Protein AF-A0A1F6LUW7-F1 (afdb_monomer)

Foldseek 3Di:
DPDPPFKDKFFPDDVLRVLLCCVPDPPVNCPDFDKDWDKDKDFDFEAEPVDPVSCVVVVHDLCNQLDPPCPVVVVVQVVCVVVLGQWYWHDRNSNDGIMIMGRRVSDDPPIDIDTDDMDTD

Nearest PDB structures (foldseek):
  6fkg-assembly1_B  TM=8.393E-01  e=4.041E-05  Mycobacterium tuberculosis H37Rv
  1dtp-assembly1_A  TM=3.822E-01  e=5.828E-01  Corynephage beta

pLDDT: mean 87.17, std 13.3, range [32.34, 97.69]

Solvent-accessible surface area (backbone atoms only — not comparable to full-atom values): 7212 Å² total; per-residue (Å²): 130,84,77,81,81,52,68,49,82,47,41,80,44,70,67,43,41,52,48,48,49,59,70,72,36,60,78,87,72,63,85,63,91,54,68,48,67,42,74,50,71,56,82,91,43,63,50,52,58,71,40,66,72,48,24,59,75,69,76,48,58,72,66,61,59,45,48,91,64,54,67,60,48,50,50,51,50,54,51,41,47,75,72,60,24,31,28,35,36,36,57,32,68,77,76,52,66,38,28,37,38,35,28,61,84,44,59,55,94,83,53,49,80,43,80,60,62,73,42,78,109

Radius of gyration: 14.8 Å; Cα contacts (8 Å, |Δi|>4): 179; chains: 1; bounding box: 34×31×42 Å

Structure (mmCIF, N/CA/C/O backbone):
data_AF-A0A1F6LUW7-F1
#
_entry.id   AF-A0A1F6LUW7-F1
#
loop_
_atom_site.group_PDB
_atom_site.id
_atom_site.type_symbol
_atom_site.label_atom_id
_atom_site.label_alt_id
_atom_site.label_comp_id
_atom_site.label_asym_id
_atom_site.label_entity_id
_atom_site.label_seq_id
_atom_site.pdbx_PDB_ins_code
_atom_site.Cartn_x
_atom_site.Cartn_y
_atom_site.Cartn_z
_atom_site.occupancy
_atom_site.B_iso_or_equiv
_atom_site.auth_seq_id
_atom_site.auth_comp_id
_atom_site.auth_asym_id
_atom_site.auth_atom_id
_atom_site.pdbx_PDB_model_num
ATOM 1 N N . MET A 1 1 ? -1.983 -21.154 -5.487 1.00 33.94 1 MET A N 1
ATOM 2 C CA . MET A 1 1 ? -3.077 -20.52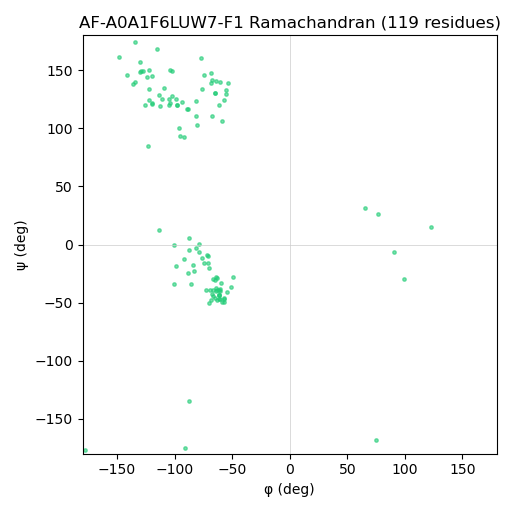5 -4.722 1.00 33.94 1 MET A CA 1
ATOM 3 C C . MET A 1 1 ? -3.592 -19.374 -5.564 1.00 33.94 1 MET A C 1
ATOM 5 O O . MET A 1 1 ? -2.808 -18.488 -5.869 1.00 33.94 1 MET A O 1
ATOM 9 N N . ALA A 1 2 ? -4.825 -19.464 -6.065 1.00 32.34 2 ALA A N 1
ATOM 10 C CA . ALA A 1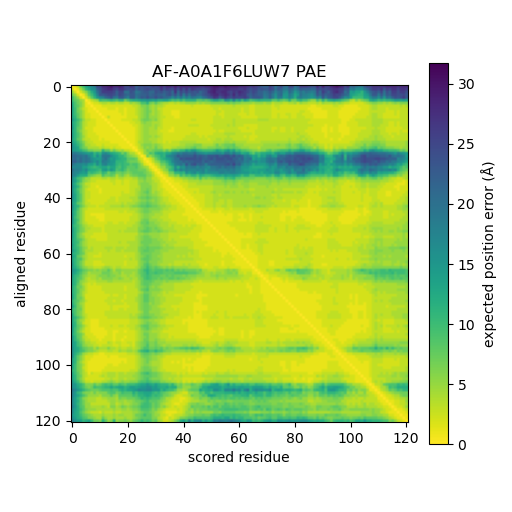 2 ? -5.446 -18.373 -6.813 1.00 32.34 2 ALA A CA 1
ATOM 11 C C . ALA A 1 2 ? -5.627 -17.181 -5.863 1.00 32.34 2 ALA A C 1
ATOM 13 O O . ALA A 1 2 ? -6.078 -17.383 -4.737 1.00 32.34 2 ALA A O 1
ATOM 14 N N . GLY A 1 3 ? -5.196 -15.986 -6.275 1.00 41.75 3 GLY A N 1
ATOM 15 C CA . GLY A 1 3 ? -5.270 -14.786 -5.446 1.00 41.75 3 GLY A CA 1
ATOM 16 C C . GLY A 1 3 ? -6.708 -14.523 -5.015 1.00 41.75 3 GLY A C 1
ATOM 17 O O . GLY A 1 3 ? -7.596 -14.443 -5.862 1.00 41.75 3 GLY A O 1
ATOM 18 N N . GLU A 1 4 ? -6.942 -14.411 -3.708 1.00 48.44 4 GLU A N 1
ATOM 19 C CA . GLU A 1 4 ? -8.188 -13.848 -3.196 1.00 48.44 4 GLU A CA 1
ATOM 20 C C . GLU A 1 4 ? -8.318 -12.425 -3.756 1.00 48.44 4 GLU A C 1
ATOM 22 O O . GLU A 1 4 ? -7.582 -11.512 -3.383 1.00 48.44 4 GLU A O 1
ATOM 27 N N . THR A 1 5 ? -9.223 -12.271 -4.717 1.00 58.53 5 THR A N 1
ATOM 28 C CA . THR A 1 5 ? -9.535 -11.037 -5.439 1.00 58.53 5 THR A CA 1
ATOM 29 C C . THR A 1 5 ? -9.874 -9.878 -4.488 1.00 58.53 5 THR A C 1
ATOM 31 O O . THR A 1 5 ? -10.584 -10.070 -3.493 1.00 58.53 5 THR A O 1
ATOM 34 N N . GLY A 1 6 ? -9.378 -8.674 -4.809 1.00 73.12 6 GLY A N 1
ATOM 35 C CA . GLY A 1 6 ? -9.754 -7.404 -4.163 1.00 73.12 6 GLY A CA 1
ATOM 36 C C . GLY A 1 6 ? -8.619 -6.588 -3.527 1.00 73.12 6 GLY A C 1
ATOM 37 O O . GLY A 1 6 ? -8.905 -5.729 -2.695 1.00 73.12 6 GLY A O 1
ATOM 38 N N . MET A 1 7 ? -7.345 -6.874 -3.831 1.00 86.62 7 MET A N 1
ATOM 39 C CA . MET A 1 7 ? -6.212 -6.087 -3.324 1.00 86.62 7 MET A CA 1
ATOM 40 C C . MET A 1 7 ? -5.374 -5.515 -4.462 1.00 86.62 7 MET A C 1
ATOM 42 O O . MET A 1 7 ? -4.845 -6.267 -5.282 1.00 86.62 7 MET A O 1
ATOM 46 N N . LEU A 1 8 ? -5.193 -4.197 -4.455 1.00 90.94 8 LEU A N 1
ATOM 47 C CA . LEU A 1 8 ? -4.318 -3.492 -5.384 1.00 90.94 8 LEU A CA 1
ATOM 48 C C . LEU A 1 8 ? -3.031 -3.078 -4.660 1.00 90.94 8 LEU A C 1
ATOM 50 O O . LEU A 1 8 ? -3.067 -2.335 -3.680 1.00 90.94 8 LEU A O 1
ATOM 54 N N . TYR A 1 9 ? -1.891 -3.569 -5.143 1.00 92.56 9 TYR A N 1
ATOM 55 C CA . TYR A 1 9 ? -0.570 -3.224 -4.620 1.00 92.56 9 TYR A CA 1
ATOM 56 C C . TYR A 1 9 ? 0.013 -2.063 -5.423 1.00 92.56 9 TYR A C 1
ATOM 58 O O . TYR A 1 9 ? 0.163 -2.159 -6.640 1.00 92.56 9 TYR A O 1
ATOM 66 N N . THR A 1 10 ? 0.340 -0.971 -4.740 1.00 95.00 10 THR A N 1
ATOM 67 C CA . THR A 1 10 ? 0.935 0.235 -5.327 1.00 95.00 10 THR A CA 1
ATOM 68 C C . THR A 1 10 ? 2.110 0.716 -4.479 1.00 95.00 10 THR A C 1
ATOM 70 O O . THR A 1 10 ? 2.360 0.201 -3.385 1.00 95.00 10 THR A O 1
ATOM 73 N N . SER A 1 11 ? 2.826 1.732 -4.960 1.00 96.12 11 SER A N 1
ATOM 74 C CA . SER A 1 11 ? 3.890 2.395 -4.204 1.00 96.12 11 SER A CA 1
ATOM 75 C C . SER A 1 11 ? 3.618 3.884 -4.062 1.00 96.12 11 SER A C 1
ATOM 77 O O . SER A 1 11 ? 3.005 4.498 -4.931 1.00 96.12 11 SER A O 1
ATOM 79 N N . LEU A 1 12 ? 4.095 4.483 -2.965 1.00 96.00 12 LEU A N 1
ATOM 80 C CA . LEU A 1 12 ? 3.917 5.919 -2.708 1.00 96.00 12 LEU A CA 1
ATOM 81 C C . LEU A 1 12 ? 4.778 6.813 -3.616 1.00 96.00 12 LEU A C 1
ATOM 83 O O . LEU A 1 12 ? 4.628 8.031 -3.595 1.00 96.00 12 LEU A O 1
ATOM 87 N N . ASN A 1 13 ? 5.700 6.229 -4.381 1.00 94.44 13 ASN A N 1
ATOM 88 C CA . ASN A 1 13 ? 6.468 6.920 -5.407 1.00 94.44 13 ASN A CA 1
ATOM 89 C C . ASN A 1 13 ? 6.807 5.963 -6.562 1.00 94.44 13 ASN A C 1
ATOM 91 O O . ASN A 1 13 ? 6.762 4.738 -6.419 1.00 94.44 13 ASN A O 1
ATOM 95 N N . LYS A 1 14 ? 7.161 6.555 -7.704 1.00 92.88 14 LYS A N 1
ATOM 96 C CA . LYS A 1 14 ? 7.455 5.852 -8.955 1.00 92.88 14 LYS A CA 1
ATOM 97 C C . LYS A 1 14 ? 8.683 4.946 -8.871 1.00 92.88 14 LYS A C 1
ATOM 99 O O . LYS A 1 14 ? 8.645 3.850 -9.423 1.00 92.88 14 LYS A O 1
ATOM 104 N N . ASP A 1 15 ? 9.745 5.386 -8.205 1.00 93.25 15 ASP A N 1
ATOM 105 C CA . ASP A 1 15 ? 11.006 4.639 -8.145 1.00 93.25 15 ASP A CA 1
ATOM 106 C C . ASP A 1 15 ? 10.817 3.334 -7.361 1.00 93.25 15 ASP A C 1
ATOM 108 O O . ASP A 1 15 ? 11.146 2.262 -7.857 1.00 93.25 15 ASP A O 1
ATOM 112 N N . THR A 1 16 ? 10.130 3.391 -6.216 1.00 94.12 16 THR A N 1
ATOM 113 C CA . THR A 1 16 ? 9.749 2.201 -5.443 1.00 94.12 16 THR A CA 1
ATOM 114 C C . THR A 1 16 ? 8.854 1.252 -6.245 1.00 94.12 16 THR A C 1
ATOM 116 O O . THR A 1 16 ? 9.062 0.043 -6.184 1.00 94.12 16 THR A O 1
ATOM 119 N N . ALA A 1 17 ? 7.898 1.768 -7.030 1.00 92.12 17 ALA A N 1
ATOM 120 C CA . ALA A 1 17 ? 7.053 0.921 -7.879 1.00 92.12 17 ALA A CA 1
ATOM 121 C C . ALA A 1 17 ? 7.884 0.159 -8.921 1.00 92.12 17 ALA A C 1
ATOM 123 O O . ALA A 1 17 ? 7.676 -1.036 -9.130 1.00 92.12 17 ALA A O 1
ATOM 124 N N . LYS A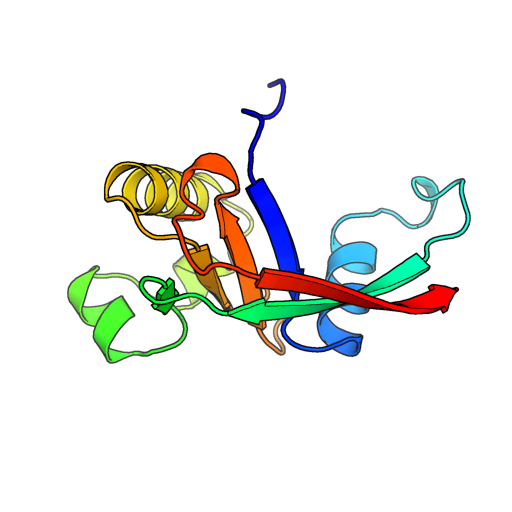 1 18 ? 8.849 0.838 -9.554 1.00 89.81 18 LYS A N 1
ATOM 125 C CA . LYS A 1 18 ? 9.767 0.216 -10.514 1.00 89.81 18 LYS A CA 1
ATOM 126 C C . LYS A 1 18 ? 10.639 -0.844 -9.845 1.00 89.81 18 LYS A C 1
ATOM 128 O O . LYS A 1 18 ? 10.712 -1.963 -10.349 1.00 89.81 18 LYS A O 1
ATOM 133 N N . ASP A 1 19 ? 11.239 -0.519 -8.705 1.00 90.19 19 ASP A N 1
ATOM 134 C CA . ASP A 1 19 ? 12.114 -1.436 -7.975 1.00 90.19 19 ASP A CA 1
ATOM 135 C C . ASP A 1 19 ? 11.360 -2.685 -7.492 1.00 90.19 19 ASP A C 1
ATOM 137 O O . ASP A 1 19 ? 11.884 -3.794 -7.582 1.00 90.19 19 ASP A O 1
ATOM 141 N N . GLU A 1 20 ? 10.114 -2.547 -7.024 1.00 89.25 20 GLU A N 1
ATOM 142 C CA . GLU A 1 20 ? 9.289 -3.690 -6.607 1.00 89.25 20 GLU A CA 1
ATOM 143 C C . GLU A 1 20 ? 8.926 -4.600 -7.784 1.00 89.25 20 GLU A C 1
ATOM 145 O O . GLU A 1 20 ? 8.946 -5.826 -7.637 1.00 89.25 20 GLU A O 1
ATOM 150 N N . VAL A 1 21 ? 8.629 -4.031 -8.958 1.00 86.62 21 VAL A N 1
ATOM 151 C CA . VAL A 1 21 ? 8.375 -4.823 -10.170 1.00 86.62 21 VAL A CA 1
ATOM 152 C C . VAL A 1 21 ? 9.634 -5.577 -10.591 1.00 86.62 21 VAL A C 1
ATOM 154 O O . VAL A 1 21 ? 9.554 -6.779 -10.828 1.00 86.62 21 VAL A O 1
ATOM 157 N N . LEU A 1 22 ? 10.799 -4.923 -10.604 1.00 83.31 22 LEU A N 1
ATOM 158 C CA . LEU A 1 22 ? 12.083 -5.565 -10.914 1.00 83.31 22 LEU A CA 1
ATOM 159 C C . LEU A 1 22 ? 12.485 -6.626 -9.879 1.00 83.31 22 LEU A C 1
ATOM 161 O O . LEU A 1 22 ? 13.153 -7.598 -10.217 1.00 83.31 22 LEU A O 1
ATOM 165 N N . ARG A 1 23 ? 12.083 -6.461 -8.614 1.00 81.38 23 ARG A N 1
ATOM 166 C CA . ARG A 1 23 ? 12.345 -7.436 -7.548 1.00 81.38 23 ARG A CA 1
ATOM 167 C C . ARG A 1 23 ? 11.481 -8.693 -7.680 1.00 81.38 23 ARG A C 1
ATOM 169 O O . ARG A 1 23 ? 11.956 -9.784 -7.374 1.00 81.38 23 ARG A O 1
ATOM 176 N N . HIS A 1 24 ? 10.212 -8.551 -8.073 1.00 73.00 24 HIS A N 1
ATOM 177 C CA . HIS A 1 24 ? 9.283 -9.683 -8.211 1.00 73.00 24 HIS A CA 1
ATOM 178 C C . HIS A 1 24 ? 9.371 -10.372 -9.569 1.00 73.00 24 HIS A C 1
ATOM 180 O O . HIS A 1 24 ? 9.171 -11.585 -9.659 1.00 73.00 24 HIS A O 1
ATOM 186 N N . ALA A 1 25 ? 9.642 -9.615 -10.626 1.00 63.66 25 ALA A N 1
ATOM 187 C CA . ALA A 1 25 ? 9.843 -10.168 -11.943 1.00 63.66 25 ALA A CA 1
ATOM 188 C C . ALA A 1 25 ? 11.317 -10.526 -12.115 1.00 63.66 25 ALA A C 1
ATOM 190 O O . ALA A 1 25 ? 12.179 -9.654 -12.168 1.00 63.66 25 ALA A O 1
ATOM 191 N N . ALA A 1 26 ? 11.619 -11.812 -12.302 1.00 56.34 26 ALA A N 1
ATOM 192 C CA . ALA A 1 26 ? 12.801 -12.133 -13.090 1.00 56.34 26 ALA A CA 1
ATOM 193 C C . ALA A 1 26 ? 12.638 -11.418 -14.442 1.00 56.34 26 ALA A C 1
ATOM 195 O O . ALA A 1 26 ? 11.549 -11.478 -15.017 1.00 56.34 26 ALA A O 1
ATOM 196 N N . ALA A 1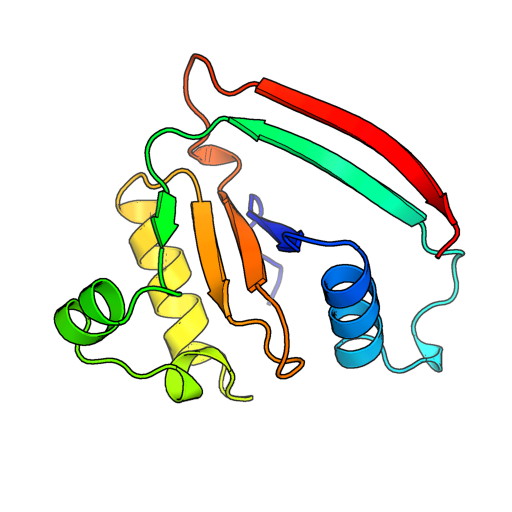 27 ? 13.674 -10.725 -14.922 1.00 53.94 27 ALA A N 1
ATOM 197 C CA . ALA A 1 27 ? 13.614 -9.908 -16.141 1.00 53.94 27 ALA A CA 1
ATOM 198 C C . ALA A 1 27 ? 13.001 -10.659 -17.346 1.00 53.94 27 ALA A C 1
ATOM 200 O O . ALA A 1 27 ? 12.339 -10.052 -18.180 1.00 53.94 27 ALA A O 1
ATOM 201 N N . ASP A 1 28 ? 13.133 -11.987 -17.371 1.00 54.81 28 ASP A N 1
ATOM 202 C CA . ASP A 1 28 ? 12.625 -12.876 -18.420 1.00 54.81 28 ASP A CA 1
ATOM 203 C C . ASP A 1 28 ? 11.100 -13.133 -18.364 1.00 54.81 28 ASP A C 1
ATOM 205 O O . ASP A 1 28 ? 10.532 -13.702 -19.297 1.00 54.81 28 ASP A O 1
ATOM 209 N N . MET A 1 29 ? 10.419 -12.740 -17.280 1.00 59.62 29 MET A N 1
ATOM 210 C CA . MET A 1 29 ? 8.970 -12.928 -17.095 1.00 59.62 29 MET A CA 1
ATOM 211 C C . MET A 1 29 ? 8.128 -11.742 -17.583 1.00 59.62 29 MET A C 1
ATOM 213 O O . MET A 1 29 ? 6.912 -11.874 -17.715 1.00 59.62 29 MET A O 1
ATOM 217 N N . ILE A 1 30 ? 8.745 -10.593 -17.867 1.00 66.19 30 ILE A N 1
ATOM 218 C CA . ILE A 1 30 ? 8.052 -9.422 -18.415 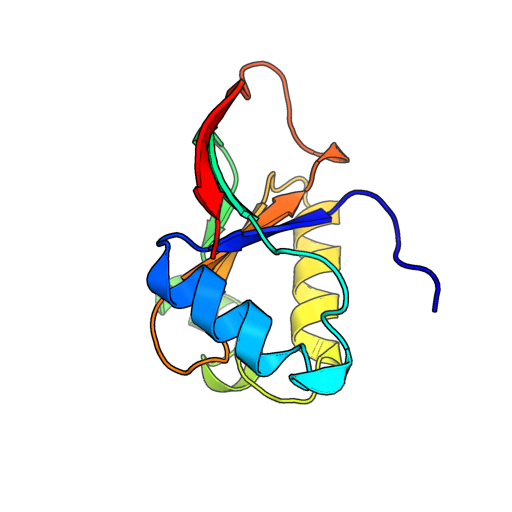1.00 66.19 30 ILE A CA 1
ATOM 219 C C . ILE A 1 30 ? 8.142 -9.495 -19.939 1.00 66.19 30 ILE A C 1
ATOM 221 O O . ILE A 1 30 ? 9.118 -9.054 -20.538 1.00 66.19 30 ILE A O 1
ATOM 225 N N . GLN A 1 31 ? 7.132 -10.094 -20.571 1.00 66.06 31 GLN A N 1
ATOM 226 C CA . GLN A 1 31 ? 7.076 -10.189 -22.036 1.00 66.06 31 GLN A CA 1
ATOM 227 C C . GLN A 1 31 ? 6.398 -8.980 -22.691 1.00 66.06 31 GLN A C 1
ATOM 229 O O . GLN A 1 31 ? 6.699 -8.655 -23.839 1.00 66.06 31 GLN A O 1
ATOM 234 N N . ASP A 1 32 ? 5.536 -8.288 -21.946 1.00 73.25 32 ASP A N 1
ATOM 235 C CA . ASP A 1 32 ? 4.790 -7.125 -22.417 1.00 73.25 32 ASP A CA 1
ATOM 236 C C . ASP A 1 32 ? 5.378 -5.811 -21.880 1.00 73.25 32 ASP A C 1
ATOM 238 O O . ASP A 1 32 ? 5.928 -5.774 -20.775 1.00 73.25 32 ASP A O 1
ATOM 242 N N . PRO A 1 33 ? 5.249 -4.698 -22.627 1.00 77.38 33 PRO A N 1
ATOM 243 C CA . PRO A 1 33 ? 5.683 -3.392 -22.156 1.00 77.38 33 PRO A CA 1
ATOM 244 C C . PRO A 1 33 ? 4.911 -2.988 -20.896 1.00 77.38 33 PRO A C 1
ATOM 246 O O . PRO A 1 33 ? 3.690 -2.828 -20.915 1.00 77.38 33 PRO A O 1
ATOM 249 N N . LEU A 1 34 ? 5.647 -2.772 -19.808 1.00 84.75 34 LEU A N 1
ATOM 250 C CA . LEU A 1 34 ? 5.090 -2.289 -18.553 1.00 84.75 34 LEU A CA 1
ATOM 251 C C . LEU A 1 34 ? 4.748 -0.803 -18.636 1.00 84.75 34 LEU A C 1
ATOM 253 O O . LEU A 1 34 ? 5.457 -0.002 -19.256 1.00 84.75 34 LEU A O 1
ATOM 257 N N . VAL A 1 35 ? 3.678 -0.430 -17.941 1.00 89.00 35 VAL A N 1
ATOM 258 C CA . VAL A 1 35 ? 3.309 0.964 -17.708 1.00 89.00 35 VAL A CA 1
ATOM 259 C C . VAL A 1 35 ? 3.284 1.258 -16.216 1.00 89.00 35 VAL A C 1
ATOM 261 O O . VAL A 1 35 ? 2.912 0.416 -15.403 1.00 89.00 35 VAL A O 1
ATOM 264 N N . CYS A 1 36 ? 3.673 2.474 -15.864 1.00 91.00 36 CYS A N 1
ATOM 265 C CA . CYS A 1 36 ? 3.501 3.052 -14.547 1.00 91.00 36 CYS A CA 1
ATOM 266 C C . CYS A 1 36 ? 2.352 4.055 -14.630 1.00 91.00 36 CYS A C 1
ATOM 268 O O . CYS A 1 36 ? 2.429 4.999 -15.419 1.00 91.00 36 CYS A O 1
ATOM 270 N N . ALA A 1 37 ? 1.312 3.849 -13.826 1.00 93.25 37 ALA A N 1
ATOM 271 C CA . ALA A 1 37 ? 0.190 4.768 -13.694 1.00 93.25 37 ALA A CA 1
ATOM 272 C C . ALA A 1 37 ? 0.240 5.462 -12.329 1.00 93.25 37 ALA A C 1
ATOM 274 O O . ALA A 1 37 ? 0.455 4.808 -11.308 1.00 93.25 37 ALA A O 1
ATOM 275 N N . GLU A 1 38 ? 0.030 6.775 -12.306 1.00 94.81 38 GLU A N 1
ATOM 276 C CA . GLU A 1 38 ? -0.220 7.503 -11.066 1.00 94.81 38 GLU A CA 1
ATOM 277 C C . GLU A 1 38 ? -1.659 7.250 -10.608 1.00 94.81 38 GLU A C 1
ATOM 279 O O . GLU A 1 38 ? -2.598 7.341 -11.401 1.00 94.81 38 GLU A O 1
ATOM 284 N N . ILE A 1 39 ? -1.836 6.950 -9.322 1.00 93.81 39 ILE A N 1
ATOM 285 C CA . ILE A 1 39 ? -3.153 6.808 -8.705 1.00 93.81 39 ILE A CA 1
ATOM 286 C C . ILE A 1 39 ? -3.278 7.840 -7.596 1.00 93.81 39 ILE A C 1
ATOM 288 O O . ILE A 1 39 ? -2.519 7.821 -6.627 1.00 93.81 39 ILE A O 1
ATOM 292 N N . GLN A 1 40 ? -4.281 8.702 -7.716 1.00 93.56 40 GLN A N 1
ATOM 293 C CA . GLN A 1 40 ? -4.686 9.593 -6.639 1.00 93.56 40 GLN A CA 1
ATOM 294 C C . GLN A 1 40 ? -5.868 8.965 -5.913 1.00 93.56 40 GLN A C 1
ATOM 296 O O . GLN A 1 40 ? -6.906 8.686 -6.512 1.00 93.56 40 GLN A O 1
ATOM 301 N N . ILE A 1 41 ? -5.695 8.712 -4.617 1.00 92.62 41 ILE A N 1
ATOM 302 C CA . ILE A 1 41 ? -6.710 8.079 -3.779 1.00 92.62 41 ILE A CA 1
ATOM 303 C C . ILE A 1 41 ? -6.833 8.798 -2.439 1.00 92.62 41 ILE A C 1
ATOM 305 O O . ILE A 1 41 ? -5.841 9.160 -1.806 1.00 92.62 41 ILE A O 1
ATOM 309 N N . ARG A 1 42 ? -8.075 8.977 -1.982 1.00 92.62 42 ARG A N 1
ATOM 310 C CA . ARG A 1 42 ? -8.384 9.456 -0.631 1.00 92.62 42 ARG A CA 1
ATOM 311 C C . ARG A 1 42 ? -9.005 8.331 0.190 1.00 92.62 42 ARG A C 1
ATOM 313 O O . ARG A 1 42 ? -10.029 7.777 -0.202 1.00 92.62 42 ARG A O 1
ATOM 320 N N . MET A 1 43 ? -8.402 8.052 1.343 1.00 91.94 43 MET A N 1
ATOM 321 C CA . MET A 1 43 ? -8.841 7.049 2.317 1.00 91.94 43 MET A CA 1
ATOM 322 C C . MET A 1 43 ? -8.893 7.675 3.714 1.00 91.94 43 MET A C 1
ATOM 324 O O . MET A 1 43 ? -8.114 8.571 4.036 1.00 91.94 43 MET A O 1
ATOM 328 N N . ASN A 1 44 ? -9.813 7.201 4.542 1.00 91.44 44 ASN A N 1
ATOM 329 C CA . ASN A 1 44 ? -10.033 7.624 5.920 1.00 91.44 44 ASN A CA 1
ATOM 330 C C . ASN A 1 44 ? -9.409 6.654 6.943 1.00 91.44 44 ASN A C 1
ATOM 332 O O . ASN A 1 44 ? -8.969 7.077 8.011 1.00 91.44 44 ASN A O 1
ATOM 336 N N . ARG A 1 45 ? -9.383 5.349 6.650 1.00 93.69 45 ARG A N 1
ATOM 337 C CA . ARG A 1 45 ? -8.969 4.275 7.562 1.00 93.69 45 ARG A CA 1
ATOM 338 C C . ARG A 1 45 ? -7.837 3.462 6.948 1.00 93.69 45 ARG A C 1
ATOM 340 O O . ARG A 1 45 ? -8.058 2.394 6.389 1.00 93.69 45 ARG A O 1
ATOM 347 N N . VAL A 1 46 ? -6.608 3.940 7.119 1.00 95.81 46 VAL A N 1
ATOM 348 C CA . VAL A 1 46 ? -5.401 3.270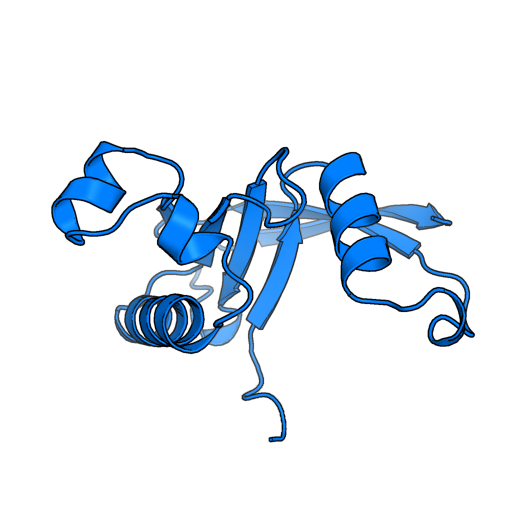 6.614 1.00 95.81 46 VAL A CA 1
ATOM 349 C C . VAL A 1 46 ? -4.544 2.781 7.778 1.00 95.81 46 VAL A C 1
ATOM 351 O O . VAL A 1 46 ? -4.239 3.545 8.698 1.00 95.81 46 VAL A O 1
ATOM 354 N N . LEU A 1 47 ? -4.156 1.504 7.753 1.00 97.62 47 LEU A N 1
ATOM 355 C CA . LEU A 1 47 ? -3.218 0.956 8.728 1.00 97.62 47 LEU A CA 1
ATOM 356 C C . LEU A 1 47 ? -1.793 1.313 8.308 1.00 97.62 47 LEU A C 1
ATOM 358 O O . LEU A 1 47 ? -1.266 0.797 7.329 1.00 97.62 47 LEU A O 1
ATOM 362 N N . ASP A 1 48 ? -1.157 2.194 9.065 1.00 97.69 48 ASP A N 1
ATOM 363 C CA . ASP A 1 48 ? 0.197 2.648 8.769 1.00 97.69 48 ASP A CA 1
ATOM 364 C C . ASP A 1 48 ? 1.239 1.850 9.566 1.00 97.69 48 ASP A C 1
ATOM 366 O O . ASP A 1 48 ? 1.476 2.121 10.750 1.00 97.69 48 ASP A O 1
ATOM 370 N N . LEU A 1 49 ? 1.859 0.873 8.898 1.00 97.38 49 LEU A N 1
ATOM 371 C CA . LEU A 1 49 ? 2.926 0.013 9.417 1.00 97.38 49 LEU A CA 1
ATOM 372 C C . LEU A 1 49 ? 4.326 0.620 9.229 1.00 97.38 49 LEU A C 1
ATOM 374 O O . LEU A 1 49 ? 5.322 -0.016 9.562 1.00 97.38 49 LEU A O 1
ATOM 378 N N . THR A 1 50 ? 4.438 1.857 8.740 1.00 95.75 50 THR A N 1
ATOM 379 C CA . THR A 1 50 ? 5.727 2.575 8.691 1.00 95.75 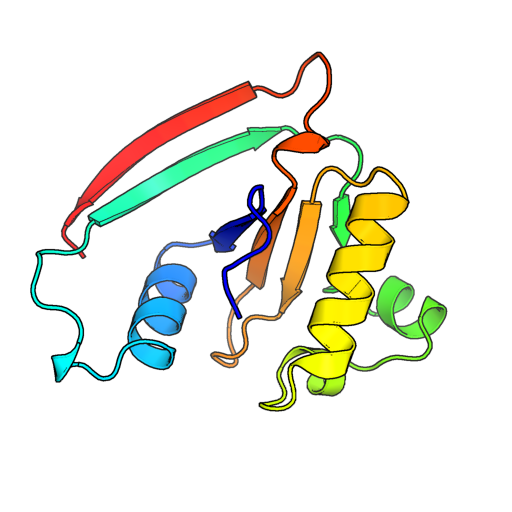50 THR A CA 1
ATOM 380 C C . THR A 1 50 ? 6.044 3.239 10.030 1.00 95.75 50 THR A C 1
ATOM 382 O O . THR A 1 50 ? 7.202 3.484 10.378 1.00 95.75 50 THR A O 1
ATOM 385 N N . ARG A 1 51 ? 5.010 3.494 10.841 1.00 95.81 51 ARG A N 1
ATOM 386 C CA . ARG A 1 51 ? 5.157 4.142 12.143 1.00 95.81 51 ARG A CA 1
ATOM 387 C C . ARG A 1 51 ? 5.582 3.153 13.215 1.00 95.81 51 ARG A C 1
ATOM 389 O O . ARG A 1 51 ? 4.848 2.232 13.568 1.00 95.81 51 ARG A O 1
ATOM 396 N N . ARG A 1 52 ? 6.712 3.453 13.864 1.00 95.00 52 ARG A N 1
ATOM 397 C CA . ARG A 1 52 ? 7.234 2.696 15.018 1.00 95.00 52 ARG A CA 1
ATOM 398 C C . ARG A 1 52 ? 6.190 2.480 16.119 1.00 95.00 52 ARG A C 1
ATOM 400 O O . ARG A 1 52 ? 6.149 1.420 16.725 1.00 95.00 52 ARG A O 1
ATOM 407 N N . ALA A 1 53 ? 5.324 3.463 16.365 1.00 97.06 53 ALA A N 1
ATOM 408 C CA . ALA A 1 53 ? 4.254 3.332 17.353 1.00 97.06 53 ALA A CA 1
ATOM 409 C C . ALA A 1 53 ? 3.225 2.246 16.983 1.00 97.06 53 ALA A C 1
ATOM 411 O O . ALA A 1 53 ? 2.752 1.541 17.871 1.00 97.06 53 ALA A O 1
ATOM 412 N N . THR A 1 54 ? 2.886 2.097 15.697 1.00 96.94 54 THR A N 1
ATOM 413 C CA . THR A 1 54 ? 1.996 1.031 15.214 1.00 96.94 54 THR A CA 1
ATOM 414 C C . THR A 1 54 ? 2.672 -0.327 15.354 1.00 96.94 54 THR A C 1
ATOM 416 O O . THR A 1 54 ? 2.087 -1.239 15.926 1.00 96.94 54 THR A O 1
ATOM 419 N N . LEU A 1 55 ? 3.928 -0.432 14.911 1.00 96.62 55 LEU A N 1
ATOM 420 C CA . LEU A 1 55 ? 4.724 -1.659 15.007 1.00 96.62 55 LEU A CA 1
ATOM 421 C C . LEU A 1 55 ? 4.841 -2.156 16.455 1.00 96.62 55 LEU A C 1
ATOM 423 O O . LEU A 1 55 ? 4.546 -3.314 16.740 1.00 96.62 55 LEU A O 1
ATOM 427 N N . ASN A 1 56 ? 5.134 -1.250 17.393 1.00 96.94 56 ASN A N 1
ATOM 428 C CA . ASN A 1 56 ? 5.204 -1.574 18.818 1.00 96.94 56 ASN A CA 1
ATOM 429 C C . ASN A 1 56 ? 3.871 -2.102 19.372 1.00 96.94 56 ASN A C 1
ATOM 431 O O . ASN A 1 56 ? 3.875 -3.021 20.185 1.00 96.94 56 ASN A O 1
ATOM 435 N N . LYS A 1 57 ? 2.728 -1.548 18.939 1.00 96.38 57 LYS A N 1
ATOM 436 C CA . LYS A 1 57 ? 1.398 -2.038 19.351 1.00 96.38 57 LYS A CA 1
ATOM 437 C C . LYS A 1 57 ? 1.099 -3.439 18.820 1.00 96.38 57 LYS A C 1
ATOM 439 O O . LYS A 1 57 ? 0.358 -4.173 19.463 1.00 96.38 57 LYS A O 1
ATOM 444 N N . LEU A 1 58 ? 1.656 -3.786 17.662 1.00 94.50 58 LEU A N 1
ATOM 445 C CA . LEU A 1 58 ? 1.523 -5.106 17.047 1.00 94.50 58 LEU A CA 1
ATOM 446 C C . LEU A 1 58 ? 2.593 -6.099 17.528 1.00 94.50 58 LEU A C 1
ATOM 448 O O . LEU A 1 58 ? 2.533 -7.265 17.155 1.00 94.50 58 LEU A O 1
ATOM 452 N N . GLY A 1 59 ? 3.556 -5.661 18.350 1.00 96.62 59 GLY A N 1
ATOM 453 C CA . GLY A 1 59 ? 4.652 -6.505 18.834 1.00 96.62 59 GLY A CA 1
ATOM 454 C C . GLY A 1 59 ? 5.599 -6.957 17.721 1.00 96.62 59 GLY A C 1
ATOM 455 O O . GLY A 1 59 ? 6.134 -8.058 17.783 1.00 96.62 59 GLY A O 1
ATOM 456 N N . ILE A 1 60 ? 5.762 -6.125 16.694 1.00 96.00 60 ILE A N 1
ATOM 457 C CA . ILE A 1 60 ? 6.357 -6.492 15.411 1.00 96.00 60 ILE A CA 1
ATOM 458 C C . ILE A 1 60 ? 7.440 -5.473 15.026 1.00 96.00 60 ILE A C 1
ATOM 460 O O . ILE A 1 60 ? 7.428 -4.334 15.496 1.00 96.00 60 ILE A O 1
ATOM 464 N N . SER A 1 61 ? 8.387 -5.862 14.179 1.00 95.19 61 SER A N 1
ATOM 465 C CA . SER A 1 61 ? 9.485 -5.021 13.694 1.00 95.19 61 SER A CA 1
ATOM 466 C C . SER A 1 61 ? 9.403 -4.779 12.184 1.00 95.19 61 SER A C 1
ATOM 468 O O . SER A 1 61 ? 8.653 -5.433 11.463 1.00 95.19 61 SER A O 1
ATOM 470 N N . ARG A 1 62 ? 10.205 -3.834 11.673 1.00 93.19 62 ARG A N 1
ATOM 471 C CA . ARG A 1 62 ? 10.276 -3.563 10.227 1.00 93.19 62 ARG A CA 1
ATOM 472 C C . ARG A 1 62 ? 10.755 -4.788 9.440 1.00 93.19 62 ARG A C 1
ATOM 474 O O . ARG A 1 62 ? 10.222 -5.042 8.367 1.00 93.19 62 ARG A O 1
ATOM 481 N N . SER A 1 63 ? 11.722 -5.542 9.966 1.00 92.94 63 SER A N 1
ATOM 482 C CA . SER A 1 63 ? 12.254 -6.741 9.302 1.00 92.94 63 SER A CA 1
ATOM 483 C C . SER A 1 63 ? 11.213 -7.843 9.138 1.00 92.94 63 SER A C 1
ATOM 485 O O . SER A 1 63 ? 11.278 -8.587 8.164 1.00 92.94 63 SER A O 1
ATOM 487 N N . ASP A 1 64 ? 10.220 -7.901 10.027 1.00 93.75 64 ASP A N 1
ATOM 488 C CA . ASP A 1 64 ? 9.124 -8.869 9.923 1.00 93.75 64 ASP A CA 1
ATOM 489 C C . ASP A 1 64 ? 8.172 -8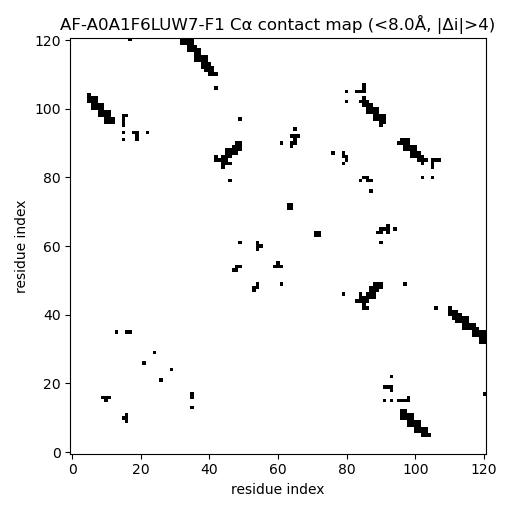.551 8.755 1.00 93.75 64 ASP A C 1
ATOM 491 O O . ASP A 1 64 ? 7.390 -9.401 8.338 1.00 93.75 64 ASP A O 1
ATOM 495 N N . LEU A 1 65 ? 8.242 -7.329 8.210 1.00 92.31 65 LEU A N 1
ATOM 496 C CA . LEU A 1 65 ? 7.446 -6.873 7.068 1.00 92.31 65 LEU A CA 1
ATOM 497 C C . LEU A 1 65 ? 8.202 -6.932 5.735 1.00 92.31 65 LEU A C 1
ATOM 499 O O . LEU A 1 65 ? 7.569 -6.896 4.685 1.00 92.31 65 LEU A O 1
ATOM 503 N N . THR A 1 66 ? 9.535 -7.012 5.763 1.00 90.06 66 THR A N 1
ATOM 504 C CA . THR A 1 66 ? 10.395 -7.003 4.562 1.00 90.06 66 THR A CA 1
ATOM 505 C C . THR A 1 66 ? 11.128 -8.328 4.341 1.00 90.06 66 THR A C 1
ATOM 507 O O . THR A 1 66 ? 12.085 -8.390 3.574 1.00 90.06 66 THR A O 1
ATOM 510 N N . THR A 1 67 ? 10.728 -9.381 5.052 1.00 86.38 67 THR A N 1
ATOM 511 C CA . THR A 1 67 ? 11.282 -10.734 4.921 1.00 86.38 67 THR A CA 1
ATOM 512 C C . THR A 1 67 ? 10.741 -11.457 3.679 1.00 86.38 67 THR A C 1
ATOM 514 O O . THR A 1 67 ? 9.694 -11.104 3.139 1.00 86.38 67 THR A O 1
ATOM 517 N N . PHE A 1 68 ? 11.443 -12.505 3.234 1.00 82.88 68 PHE A N 1
ATOM 518 C CA . PHE A 1 68 ? 10.960 -13.419 2.192 1.00 82.88 68 PHE A CA 1
ATOM 519 C C . PHE A 1 68 ? 9.805 -14.314 2.672 1.00 82.88 68 PHE A C 1
ATOM 521 O O . PHE A 1 68 ? 9.064 -14.844 1.845 1.00 82.88 68 PHE A O 1
ATOM 528 N N . ASP A 1 69 ? 9.645 -14.489 3.989 1.00 86.62 69 ASP A N 1
ATOM 529 C CA . ASP A 1 69 ? 8.515 -15.221 4.565 1.00 86.62 69 ASP A CA 1
ATOM 530 C C . ASP A 1 69 ? 7.262 -14.335 4.624 1.00 86.62 69 ASP A C 1
ATOM 532 O O . ASP A 1 69 ? 7.108 -13.468 5.484 1.00 86.62 69 ASP A O 1
ATOM 536 N N . LEU A 1 70 ? 6.342 -14.572 3.692 1.00 86.69 70 LEU A N 1
ATOM 537 C CA . LEU A 1 70 ? 5.140 -13.759 3.537 1.00 86.69 70 LEU A CA 1
ATOM 538 C C . LEU A 1 70 ? 4.008 -14.127 4.509 1.00 86.69 70 LEU A C 1
ATOM 540 O O . LEU A 1 70 ? 2.987 -13.441 4.497 1.00 86.69 70 LEU A O 1
ATOM 544 N N . VAL A 1 71 ? 4.157 -15.154 5.359 1.00 91.81 71 VAL A N 1
ATOM 545 C CA . VAL A 1 71 ? 3.068 -15.636 6.230 1.00 91.81 71 VAL A CA 1
ATOM 546 C C . VAL A 1 71 ? 2.561 -14.535 7.162 1.00 91.81 71 VAL A C 1
ATOM 548 O O . VAL A 1 71 ? 1.355 -14.286 7.233 1.00 91.81 71 VAL A O 1
ATOM 551 N N . LEU A 1 72 ? 3.466 -13.840 7.855 1.00 93.06 72 LEU A N 1
ATOM 552 C CA . LEU A 1 72 ? 3.081 -12.782 8.788 1.00 93.06 72 LEU A CA 1
ATOM 553 C C . LEU A 1 72 ? 2.535 -11.529 8.072 1.00 93.06 72 LEU A C 1
ATOM 555 O O . LEU A 1 72 ? 1.437 -11.098 8.438 1.00 93.06 72 LEU A O 1
ATOM 559 N N . PRO A 1 73 ? 3.205 -10.954 7.048 1.00 91.94 73 PRO A N 1
ATOM 560 C CA . PRO A 1 73 ? 2.650 -9.833 6.284 1.00 91.94 73 PRO A CA 1
ATOM 561 C C . PRO A 1 73 ? 1.258 -10.119 5.704 1.00 91.94 73 PRO A C 1
ATOM 563 O O . PRO A 1 73 ? 0.370 -9.268 5.779 1.00 91.94 73 PRO A O 1
ATOM 566 N N . GLN A 1 74 ? 1.033 -11.329 5.178 1.00 91.94 74 GLN A N 1
ATOM 567 C CA . GLN A 1 74 ? -0.270 -11.737 4.646 1.00 91.94 74 GLN A CA 1
ATOM 568 C C . GLN A 1 74 ? -1.327 -11.858 5.746 1.00 91.94 74 GLN A C 1
ATOM 570 O O . GLN A 1 74 ? -2.450 -11.384 5.567 1.00 91.94 74 GLN A O 1
ATOM 575 N N . ALA A 1 75 ? -0.977 -12.433 6.901 1.00 94.06 75 ALA A N 1
ATOM 576 C CA . ALA A 1 75 ? -1.886 -12.516 8.039 1.00 94.06 75 ALA A CA 1
ATOM 577 C C . ALA A 1 75 ? -2.300 -11.121 8.533 1.00 94.06 75 ALA A C 1
ATOM 579 O O . ALA A 1 75 ? -3.487 -10.884 8.763 1.00 94.06 75 ALA A O 1
ATOM 580 N N . ILE A 1 76 ? -1.354 -10.181 8.634 1.00 94.94 76 ILE A N 1
ATOM 581 C CA . ILE A 1 76 ? -1.642 -8.787 8.998 1.00 94.94 76 ILE A CA 1
ATOM 582 C C . ILE A 1 76 ? -2.582 -8.149 7.971 1.00 94.94 76 ILE A C 1
ATOM 584 O O . ILE A 1 76 ? -3.585 -7.555 8.364 1.00 94.94 76 ILE A O 1
ATOM 588 N N . GLY A 1 77 ? -2.308 -8.321 6.673 1.00 93.94 77 GLY A N 1
ATOM 589 C CA . GLY A 1 77 ? -3.161 -7.808 5.600 1.00 93.94 77 GLY A CA 1
ATOM 590 C C . GLY A 1 77 ? -4.594 -8.319 5.676 1.00 93.94 77 GLY A C 1
ATOM 591 O O . GLY A 1 77 ? -5.538 -7.530 5.646 1.00 93.94 77 GLY A O 1
ATOM 592 N N . LEU A 1 78 ? -4.764 -9.625 5.877 1.00 93.31 78 LEU A N 1
ATOM 593 C CA . LEU A 1 78 ? -6.079 -10.238 6.023 1.00 93.31 78 LEU A CA 1
ATOM 594 C C . LEU A 1 78 ? -6.837 -9.696 7.245 1.00 93.31 78 LEU A C 1
ATOM 596 O O . LEU A 1 78 ? -8.031 -9.408 7.150 1.00 93.31 78 LEU A O 1
ATOM 600 N N . GLN A 1 79 ? -6.168 -9.538 8.391 1.00 95.19 79 GLN A N 1
ATOM 601 C CA . GLN A 1 79 ? -6.808 -8.995 9.595 1.00 95.19 79 GLN A CA 1
ATOM 602 C C . GLN A 1 79 ? -7.144 -7.508 9.451 1.00 95.19 79 GLN A C 1
ATOM 604 O O . GLN A 1 79 ? -8.221 -7.089 9.873 1.00 95.19 79 GLN A O 1
ATOM 609 N N . ALA A 1 80 ? -6.276 -6.715 8.819 1.00 95.56 80 ALA A N 1
ATOM 610 C CA . ALA A 1 80 ? -6.545 -5.308 8.538 1.00 95.56 80 ALA A CA 1
ATOM 611 C C . ALA A 1 80 ? -7.768 -5.153 7.621 1.00 95.56 80 ALA A C 1
ATOM 613 O O . ALA A 1 80 ? -8.687 -4.395 7.940 1.00 95.56 80 ALA A O 1
ATOM 614 N N . ARG A 1 81 ? -7.835 -5.938 6.539 1.00 94.31 81 ARG A N 1
ATOM 615 C CA . ARG A 1 81 ? -9.002 -5.988 5.649 1.00 94.31 81 ARG A CA 1
ATOM 616 C C . ARG A 1 81 ? -10.270 -6.368 6.420 1.00 94.31 81 ARG A C 1
ATOM 618 O O . ARG A 1 81 ? -11.255 -5.639 6.376 1.00 94.31 81 ARG A O 1
ATOM 625 N N . ARG A 1 82 ? -10.244 -7.437 7.224 1.00 94.06 82 ARG A N 1
ATOM 626 C CA . ARG A 1 82 ? -11.400 -7.865 8.045 1.00 94.06 82 ARG A CA 1
ATOM 627 C C . ARG A 1 82 ? -11.826 -6.844 9.103 1.00 94.06 82 ARG A C 1
ATOM 629 O O . ARG A 1 82 ? -12.999 -6.789 9.455 1.00 94.06 82 ARG A O 1
ATOM 636 N N . ALA A 1 83 ? -10.901 -6.027 9.600 1.00 95.12 83 ALA A N 1
ATOM 637 C CA . ALA A 1 83 ? -11.189 -4.943 10.540 1.00 95.12 83 ALA A CA 1
ATOM 638 C C . ALA A 1 83 ? -11.774 -3.680 9.864 1.00 95.12 83 ALA A C 1
ATOM 640 O O . ALA A 1 83 ? -12.054 -2.684 10.545 1.00 95.12 83 ALA A O 1
ATOM 641 N N . GLY A 1 84 ? -11.965 -3.698 8.540 1.00 94.12 84 GLY A N 1
ATOM 642 C CA . GLY A 1 84 ? -12.558 -2.606 7.768 1.00 94.12 84 GLY A CA 1
ATOM 643 C C . GLY A 1 84 ? -11.611 -1.432 7.525 1.00 94.12 84 GLY A C 1
ATOM 644 O O . GLY A 1 84 ? -12.069 -0.296 7.409 1.00 94.12 84 GLY A O 1
ATOM 645 N N . PHE A 1 85 ? -10.295 -1.666 7.523 1.00 95.62 85 PHE A N 1
ATOM 646 C CA . PHE A 1 85 ? -9.362 -0.698 6.943 1.00 95.62 85 PHE A CA 1
ATOM 647 C C . PHE A 1 85 ? -9.559 -0.654 5.424 1.00 95.62 85 PHE A C 1
ATOM 649 O O . PHE A 1 85 ? -9.865 -1.671 4.818 1.00 95.62 85 PHE A O 1
ATOM 656 N N . GLU A 1 86 ? -9.363 0.504 4.807 1.00 95.38 86 GLU A N 1
ATOM 657 C CA . GLU A 1 86 ? -9.414 0.698 3.348 1.00 95.38 86 GLU A CA 1
ATOM 658 C C . GLU A 1 86 ? -8.076 0.348 2.682 1.00 95.38 86 GLU A C 1
ATOM 660 O O . GLU A 1 86 ? -8.002 0.116 1.479 1.00 95.38 86 GLU A O 1
ATOM 665 N N . GLY A 1 87 ? -7.001 0.290 3.468 1.00 95.62 87 GLY A N 1
ATOM 666 C CA . GLY A 1 87 ? -5.686 -0.089 2.983 1.00 95.62 87 GLY A CA 1
ATOM 667 C C . GLY A 1 87 ? -4.626 -0.124 4.073 1.00 95.62 87 GLY A C 1
ATOM 668 O O . GLY A 1 87 ? -4.897 0.125 5.255 1.00 95.62 87 GLY A O 1
ATOM 669 N N . MET A 1 88 ? -3.396 -0.409 3.661 1.00 97.31 88 MET A N 1
ATOM 670 C CA . MET A 1 88 ? -2.215 -0.405 4.518 1.00 97.31 88 MET A CA 1
ATOM 671 C C . MET A 1 88 ? -1.055 0.320 3.851 1.00 97.31 88 MET A C 1
ATOM 673 O O . MET A 1 88 ? -0.797 0.105 2.671 1.00 97.31 88 MET A O 1
ATOM 677 N N . ILE A 1 89 ? -0.307 1.102 4.626 1.00 97.69 89 ILE A N 1
ATOM 678 C CA . ILE A 1 89 ? 1.009 1.593 4.206 1.00 97.69 89 ILE A CA 1
ATOM 679 C C . ILE A 1 89 ? 2.056 0.691 4.844 1.00 97.69 89 ILE A C 1
ATOM 681 O O . ILE A 1 89 ? 2.066 0.520 6.066 1.00 97.69 89 ILE A O 1
ATOM 685 N N . VAL A 1 90 ? 2.929 0.116 4.022 1.00 96.56 90 VAL A N 1
ATOM 686 C CA . VAL A 1 90 ? 3.943 -0.855 4.444 1.00 96.56 90 VAL A CA 1
ATOM 687 C C . VAL A 1 90 ? 5.328 -0.445 3.936 1.00 96.56 90 VAL A C 1
ATOM 689 O O . VAL A 1 90 ? 5.425 0.198 2.888 1.00 96.56 90 VAL A O 1
ATOM 692 N N . PRO A 1 91 ? 6.417 -0.774 4.651 1.00 95.81 91 PRO A N 1
ATOM 693 C CA . PRO A 1 91 ? 7.760 -0.612 4.102 1.00 95.81 91 PRO A CA 1
ATOM 694 C C . PRO A 1 91 ? 7.931 -1.462 2.838 1.00 95.81 91 PRO A C 1
ATOM 696 O O . PRO A 1 91 ? 7.461 -2.598 2.787 1.00 95.81 91 PRO A O 1
ATOM 699 N N . SER A 1 92 ? 8.615 -0.914 1.834 1.00 93.38 92 SER A N 1
ATOM 700 C CA . SER A 1 92 ? 9.015 -1.678 0.651 1.00 93.38 92 SER A CA 1
ATOM 701 C C . SER A 1 92 ? 10.064 -2.729 1.013 1.00 93.38 92 SER A C 1
ATOM 703 O O . SER A 1 92 ? 10.979 -2.463 1.804 1.00 93.38 92 SER A O 1
ATOM 705 N N . ALA A 1 93 ? 9.972 -3.909 0.397 1.00 88.94 93 ALA A N 1
ATOM 706 C CA . ALA A 1 93 ? 10.985 -4.953 0.546 1.00 88.94 93 ALA A CA 1
ATOM 707 C C . ALA A 1 93 ? 12.236 -4.686 -0.315 1.00 88.94 93 ALA A C 1
ATOM 709 O O . ALA A 1 93 ? 13.236 -5.387 -0.175 1.00 88.94 93 ALA A O 1
ATOM 710 N N . THR A 1 94 ? 12.219 -3.652 -1.164 1.00 87.56 94 THR A N 1
ATOM 711 C CA . THR A 1 94 ? 13.395 -3.184 -1.926 1.00 87.56 94 THR A CA 1
ATOM 712 C C . THR A 1 94 ? 14.442 -2.493 -1.043 1.00 87.56 94 THR A C 1
ATOM 714 O O . THR A 1 94 ? 15.551 -2.231 -1.494 1.00 87.56 94 THR A O 1
ATOM 717 N N . GLY A 1 95 ? 14.104 -2.206 0.219 1.00 84.81 95 GLY A N 1
ATOM 718 C CA . GLY A 1 95 ? 14.950 -1.491 1.180 1.00 84.81 95 GLY A CA 1
ATOM 719 C C . GLY A 1 95 ? 14.590 -0.010 1.311 1.00 84.81 95 GLY A C 1
ATOM 720 O O . GLY A 1 95 ? 14.668 0.534 2.414 1.00 84.81 95 GLY A O 1
ATOM 721 N N . GLU A 1 96 ? 14.076 0.598 0.240 1.00 88.44 96 GLU A N 1
ATOM 722 C CA . GLU A 1 96 ? 13.748 2.024 0.167 1.00 88.44 96 GLU A CA 1
ATOM 723 C C . GLU A 1 96 ? 12.283 2.274 -0.215 1.00 88.44 96 GLU A C 1
ATOM 725 O O . GLU A 1 96 ? 11.688 1.574 -1.033 1.00 88.44 96 GLU A O 1
ATOM 730 N N . GLY A 1 97 ? 11.701 3.318 0.377 1.00 94.50 97 GLY A N 1
ATOM 731 C CA . GLY A 1 97 ? 10.322 3.729 0.123 1.00 94.50 97 GLY A CA 1
ATOM 732 C C . GLY A 1 97 ? 9.246 2.846 0.765 1.00 94.50 97 GLY A C 1
ATOM 733 O O . GLY A 1 97 ? 9.496 2.027 1.656 1.00 94.50 97 GLY A O 1
ATOM 734 N N . HIS A 1 98 ? 8.002 3.073 0.342 1.00 97.06 98 HIS A N 1
ATOM 735 C CA . HIS A 1 98 ? 6.813 2.488 0.958 1.00 97.06 98 HIS A CA 1
ATOM 736 C C . HIS A 1 98 ? 5.782 2.095 -0.093 1.00 97.06 98 HIS A C 1
ATOM 738 O O . HIS A 1 98 ? 5.590 2.802 -1.088 1.00 97.06 98 HIS A O 1
ATOM 744 N N . ASN A 1 99 ? 5.070 1.015 0.200 1.00 96.44 99 ASN A N 1
ATOM 745 C CA . ASN A 1 99 ? 3.953 0.538 -0.592 1.00 96.44 99 ASN A CA 1
ATOM 746 C C . ASN A 1 99 ? 2.626 0.906 0.059 1.00 96.44 99 ASN A C 1
ATOM 748 O O . ASN A 1 99 ? 2.516 0.985 1.284 1.00 96.44 99 ASN A O 1
ATOM 752 N N . LEU A 1 100 ? 1.621 1.106 -0.781 1.00 96.94 100 LEU A N 1
ATOM 753 C CA . LEU A 1 100 ? 0.233 1.231 -0.386 1.00 96.94 100 LEU A CA 1
ATOM 754 C C . LEU A 1 100 ? -0.514 0.005 -0.919 1.00 96.94 100 LEU A C 1
ATOM 756 O O . LEU A 1 100 ? -0.576 -0.238 -2.120 1.00 96.94 100 LEU A O 1
ATOM 760 N N . VAL A 1 101 ? -1.080 -0.775 -0.007 1.00 95.81 101 VAL A N 1
ATOM 761 C CA . VAL A 1 101 ? -1.976 -1.886 -0.329 1.00 95.81 101 VAL A CA 1
ATOM 762 C C . VAL A 1 101 ? -3.399 -1.379 -0.170 1.00 95.81 101 VAL A C 1
ATOM 764 O O . VAL A 1 101 ? -3.764 -0.935 0.916 1.00 95.81 101 VAL A O 1
ATOM 767 N N . ILE A 1 102 ? -4.187 -1.420 -1.236 1.00 94.88 102 ILE A N 1
ATOM 768 C CA . ILE A 1 102 ? -5.570 -0.937 -1.261 1.00 94.88 102 ILE A CA 1
ATOM 769 C C . ILE A 1 102 ? -6.498 -2.146 -1.181 1.00 94.88 102 ILE A C 1
ATOM 771 O O . ILE A 1 102 ? -6.356 -3.083 -1.964 1.00 94.88 102 ILE A O 1
ATOM 775 N N . PHE A 1 103 ? -7.438 -2.120 -0.240 1.00 94.12 103 PHE A N 1
ATOM 776 C CA . PHE A 1 103 ? -8.480 -3.132 -0.085 1.00 94.12 103 PHE A CA 1
ATOM 777 C C . PHE A 1 103 ? -9.738 -2.649 -0.810 1.00 94.12 103 PHE A C 1
ATOM 779 O O . PHE A 1 103 ? -10.523 -1.875 -0.262 1.00 94.12 103 PHE A O 1
ATOM 786 N N . GLU A 1 104 ? -9.895 -3.059 -2.069 1.00 89.88 104 GLU A N 1
ATOM 787 C CA . GLU A 1 104 ? -10.909 -2.527 -2.991 1.00 89.88 104 GLU A CA 1
ATOM 788 C C . GLU A 1 104 ? -12.339 -2.734 -2.475 1.00 89.88 104 GLU A C 1
ATOM 790 O O . GLU A 1 104 ? -13.206 -1.887 -2.668 1.00 89.88 104 GLU A O 1
ATOM 795 N N . ASP A 1 105 ? -12.575 -3.834 -1.763 1.00 90.44 105 ASP A N 1
ATOM 796 C CA . ASP A 1 105 ? -13.864 -4.187 -1.169 1.00 90.44 105 ASP A CA 1
ATOM 797 C C . ASP A 1 105 ? -14.231 -3.367 0.073 1.00 90.44 105 ASP A C 1
ATOM 799 O O . ASP A 1 105 ? -15.396 -3.338 0.467 1.00 90.44 105 ASP A O 1
ATOM 803 N N . ASN A 1 106 ? -13.257 -2.682 0.673 1.00 92.19 106 ASN A N 1
ATOM 804 C CA . ASN A 1 106 ? -13.464 -1.824 1.834 1.00 92.19 106 ASN A CA 1
ATOM 805 C C . ASN A 1 106 ? -13.543 -0.337 1.476 1.00 92.19 106 ASN A C 1
ATOM 807 O O . ASN A 1 106 ? -13.725 0.489 2.373 1.00 92.19 106 ASN A O 1
ATOM 811 N N . LEU A 1 107 ? -13.405 0.022 0.195 1.00 88.81 107 LEU A N 1
ATOM 812 C CA . LEU A 1 107 ? -13.549 1.404 -0.247 1.00 88.81 107 LEU A CA 1
ATOM 813 C C . LEU A 1 107 ? -15.007 1.847 -0.079 1.00 88.81 107 LEU A C 1
ATOM 815 O O . LEU A 1 107 ? -15.910 1.366 -0.759 1.00 88.81 107 LEU A O 1
ATOM 819 N N . GLY A 1 108 ? -15.230 2.753 0.872 1.00 81.00 108 GLY A N 1
ATOM 820 C CA . GLY A 1 108 ? -16.558 3.247 1.221 1.00 81.00 108 GLY A CA 1
ATOM 821 C C . GLY A 1 108 ? -16.988 4.489 0.441 1.00 81.00 108 GLY A C 1
ATOM 822 O O . GLY A 1 108 ? -16.285 5.009 -0.433 1.00 81.00 108 GLY A O 1
ATOM 823 N N . GLU A 1 109 ? -18.154 5.015 0.819 1.00 72.81 109 GLU A N 1
ATOM 824 C CA . GLU A 1 109 ? -18.671 6.276 0.289 1.00 72.81 109 GLU A CA 1
ATOM 825 C C . GLU A 1 109 ? -17.661 7.420 0.489 1.00 72.81 109 GLU A C 1
ATOM 827 O O . GLU A 1 109 ? -17.122 7.648 1.574 1.00 72.81 109 GLU A O 1
ATOM 832 N N . GLY A 1 110 ? -17.387 8.154 -0.592 1.00 70.50 110 GLY A N 1
ATOM 833 C CA . GLY A 1 110 ? -16.429 9.258 -0.605 1.00 70.50 110 GLY A CA 1
ATOM 834 C C . GLY A 1 110 ? -14.992 8.866 -0.959 1.00 70.50 110 GLY A C 1
ATOM 835 O O . GLY A 1 110 ? -14.173 9.774 -1.143 1.00 70.50 110 GLY A O 1
ATOM 836 N N . CYS A 1 111 ? -14.666 7.578 -1.109 1.00 76.31 111 CYS A N 1
ATOM 837 C CA . CYS A 1 111 ? -13.425 7.205 -1.779 1.00 76.31 111 CYS A CA 1
ATOM 838 C C . CYS A 1 111 ? -13.489 7.653 -3.248 1.00 76.31 111 CYS A C 1
ATOM 840 O O . CYS A 1 111 ? -14.477 7.423 -3.945 1.00 76.31 111 CYS A O 1
ATOM 842 N N . ARG A 1 112 ? -12.438 8.332 -3.707 1.00 79.25 112 ARG A N 1
ATOM 843 C CA . ARG A 1 112 ? -12.265 8.728 -5.105 1.00 79.25 112 ARG A CA 1
ATOM 844 C C . ARG A 1 112 ? -10.913 8.202 -5.544 1.00 79.25 112 ARG A C 1
ATOM 846 O O . ARG A 1 112 ? -9.911 8.549 -4.921 1.00 79.25 112 ARG A O 1
ATOM 853 N N . ILE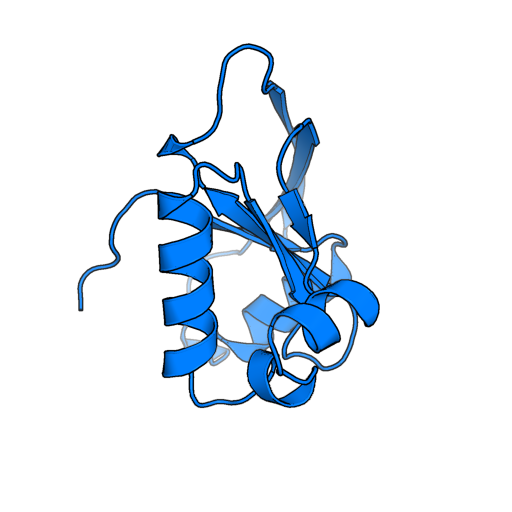 A 1 113 ? -10.927 7.355 -6.564 1.00 84.62 113 ILE A N 1
ATOM 854 C CA . ILE A 1 113 ? -9.737 6.882 -7.261 1.00 84.62 113 ILE A CA 1
ATOM 855 C C . ILE A 1 113 ? -9.699 7.610 -8.593 1.00 84.62 113 ILE A C 1
ATOM 857 O O . ILE A 1 113 ? -10.667 7.567 -9.352 1.00 84.62 113 ILE A O 1
ATOM 861 N N . GLU A 1 114 ? -8.583 8.267 -8.870 1.00 89.25 114 GLU A N 1
ATOM 862 C CA . GLU A 1 114 ? -8.312 8.866 -10.169 1.00 89.25 114 GLU A CA 1
ATOM 863 C C . GLU A 1 114 ? -7.025 8.286 -10.726 1.00 89.25 114 GLU A C 1
ATOM 865 O O . GLU A 1 114 ? -6.023 8.178 -10.017 1.00 89.25 114 GLU A O 1
ATOM 870 N N . ILE A 1 115 ? -7.068 7.913 -12.002 1.00 90.31 115 ILE A N 1
ATOM 871 C CA . ILE A 1 115 ? -5.873 7.532 -12.743 1.00 90.31 115 ILE A CA 1
ATOM 872 C C . ILE A 1 115 ? -5.314 8.814 -13.352 1.00 90.31 115 ILE A C 1
ATOM 874 O O . ILE A 1 115 ? -5.984 9.474 -14.147 1.00 90.31 115 ILE A O 1
ATOM 878 N N . GLY A 1 116 ? -4.110 9.171 -12.920 1.00 90.00 116 GLY A N 1
ATOM 879 C CA . GLY A 1 116 ? -3.351 10.302 -13.423 1.00 90.00 116 GLY A CA 1
ATOM 880 C C . GLY A 1 116 ? -2.512 9.917 -14.637 1.00 90.00 116 GLY A C 1
ATOM 881 O O . GLY A 1 116 ? -2.980 9.263 -15.571 1.00 90.00 116 GLY A O 1
ATOM 882 N N . GLU A 1 117 ? -1.254 10.349 -14.637 1.00 90.31 117 GLU A N 1
ATOM 883 C CA . GLU A 1 117 ? -0.336 10.098 -15.742 1.00 90.31 117 GLU A CA 1
ATOM 884 C C . GLU A 1 117 ? -0.047 8.599 -15.922 1.00 90.31 117 GLU A C 1
ATOM 886 O O . GLU A 1 117 ? 0.149 7.868 -14.952 1.00 90.31 117 GLU A O 1
ATOM 891 N N . ILE A 1 118 ? 0.030 8.152 -17.179 1.00 91.75 118 ILE A N 1
ATOM 892 C CA . ILE A 1 118 ? 0.441 6.797 -17.553 1.00 91.75 118 ILE A CA 1
ATOM 893 C C . ILE A 1 118 ? 1.688 6.903 -18.427 1.00 91.75 118 ILE A C 1
ATOM 895 O O . ILE A 1 118 ? 1.662 7.525 -19.489 1.00 91.75 118 ILE A O 1
ATOM 899 N N . GLN A 1 119 ? 2.777 6.268 -18.000 1.00 86.50 119 GLN A N 1
ATOM 900 C CA . GLN A 1 119 ? 4.057 6.275 -18.707 1.00 86.50 119 GLN A CA 1
ATOM 901 C C . GLN A 1 119 ? 4.564 4.851 -18.924 1.00 86.50 119 GLN A C 1
ATOM 903 O O . GLN A 1 119 ? 4.341 3.980 -18.089 1.00 86.50 119 GLN A O 1
ATOM 908 N N . LYS A 1 120 ? 5.303 4.608 -20.009 1.00 84.12 120 LYS A N 1
ATOM 909 C CA . LYS A 1 120 ? 6.044 3.346 -20.174 1.00 84.12 120 LYS A CA 1
ATOM 910 C C . LYS A 1 120 ? 7.190 3.285 -19.153 1.00 84.12 120 LYS A C 1
ATOM 912 O O . LYS A 1 120 ? 7.806 4.318 -18.877 1.00 84.12 120 LYS A O 1
ATOM 917 N N . VAL A 1 121 ? 7.416 2.111 -18.558 1.00 73.38 121 VAL A N 1
ATOM 918 C CA . VAL A 1 121 ? 8.458 1.891 -17.531 1.00 73.38 121 VAL A CA 1
ATOM 919 C C . VAL A 1 121 ? 9.850 1.871 -18.133 1.00 73.38 121 VAL A C 1
ATOM 921 O O . VAL A 1 121 ? 10.022 1.243 -19.198 1.00 73.38 121 VAL A O 1
#

Secondary structure (DSSP, 8-state):
----S-EEEEESSHHHHHHHHHHHS-GGG--SPPEEEEEEE--S-EEETTSHHHHHHHT--STTTSSS--HHHHHHHHHHHHTT-SEEEEE-TTSSSEEEEEEGGG--TT--EEEEEEEE-

Sequence (121 aa):
MAGETGMLYTSLNKDTAKDEVLRHAAADMIQDPLVCAEIQIRMNRVLDLTRRATLNKLGISRSDLTTFDLVLPQAIGLQARRAGFEGMIVPSATGEGHNLVIFEDNLGEGCRIEIGEIQKV

Mean predicted aligned error: 5.47 Å